Protein AF-A0A3T7S6U8-F1 (afdb_monomer)

Foldseek 3Di:
DVLLVLLLVVLVVVVVVVDDLVVLVVVLVVLLVVLVVVCVVDPDPVSVVVSVSSNNNSVSSNVVSQLCVLVVPPVDDDPVNSVVSVVVVVVVVVVVVVVVVVVQVVVCVVVVHPPPVPD

pLDDT: mean 75.03, std 10.09, range [39.91, 92.62]

Radius of gyration: 17.56 Å; Cα contacts (8 Å, |Δi|>4): 71; chains: 1; bounding box: 47×22×47 Å

Nearest PDB structures (foldseek):
  8tth-assembly1_A  TM=8.335E-01  e=8.460E-01  Staphylococcus aureus
  8ucj-assembly1_A  TM=5.402E-01  e=5.011E-01  Homo sapiens
  8tte-assembly1_A  TM=7.373E-01  e=4.573E+00  Staphylococcus aureus
  1cnt-assembly1_4  TM=5.325E-01  e=7.721E+00  Homo sapiens

Sequence (119 aa):
QVGIMLGALVGPYFKNRKYHYKSWLFVSSIFMAVTTFAMLFATNDFVILACSFLTGSIFATWFAFIFSIPKEELKEATTQIVTWAMSTFWVCTFVLATINSQLIGWSVDLTGGFTVGFT

Mean predicted aligned error: 9.15 Å

Solvent-accessible surface area (backbone atoms only — not comparable to full-atom values): 6577 Å² total; per-residue (Å²): 112,67,43,39,55,50,14,50,53,48,29,58,55,48,49,77,69,69,56,55,64,71,60,52,53,52,54,50,50,52,50,37,50,52,36,56,56,51,46,78,72,48,90,43,72,69,55,39,50,51,33,51,42,52,38,47,14,53,54,30,19,46,57,59,48,59,75,41,46,53,66,68,76,34,92,77,59,47,73,66,57,46,51,50,54,51,49,54,54,50,52,54,51,50,52,54,52,48,54,51,51,49,51,52,51,52,48,28,70,75,57,79,40,90,70,64,90,80,114

Secondary structure (DSSP, 8-state):
-HHHHHHHHHHHHHHHTT--HHHHHHHHHHHHHHHHHHHHT--SHHHHHHHHHHHHHHHHHHHHHHTTHHHHH-TT--HHHHHHHHHHHHHHHHHHHHHHHHHHHHHHHHHTSTTTT--

InterPro domains:
  IPR036259 MFS transporter superfamily [SSF103473] (2-118)

Structure (mmCIF, N/CA/C/O backbone):
data_AF-A0A3T7S6U8-F1
#
_entry.id   AF-A0A3T7S6U8-F1
#
loop_
_atom_site.group_PDB
_atom_site.id
_atom_site.type_symbol
_atom_site.label_atom_id
_atom_site.label_alt_id
_atom_site.label_comp_id
_atom_site.label_asym_id
_atom_site.label_entity_id
_atom_site.label_seq_id
_atom_site.pdbx_PDB_ins_code
_atom_site.Cartn_x
_atom_site.Cartn_y
_atom_site.Cartn_z
_atom_site.occupancy
_atom_site.B_iso_or_equiv
_atom_site.auth_seq_id
_atom_site.auth_comp_id
_atom_site.auth_asym_id
_atom_site.auth_atom_id
_atom_site.pdbx_PDB_model_num
ATOM 1 N N . GLN A 1 1 ? -8.593 10.350 -10.293 1.00 51.94 1 GLN A N 1
ATOM 2 C CA . GLN A 1 1 ? -9.467 10.555 -9.110 1.00 51.94 1 GLN A CA 1
ATOM 3 C C . GLN A 1 1 ? -10.735 9.697 -9.130 1.00 51.94 1 GLN A C 1
ATOM 5 O O . GLN A 1 1 ? -11.080 9.166 -8.083 1.00 51.94 1 GLN A O 1
ATOM 10 N N . VAL A 1 2 ? -11.384 9.480 -10.285 1.00 67.56 2 VAL A N 1
ATOM 11 C CA . VAL A 1 2 ? -12.624 8.676 -10.394 1.00 67.56 2 VAL A CA 1
ATOM 12 C C . VAL A 1 2 ? -12.510 7.270 -9.778 1.00 67.56 2 VAL A C 1
ATOM 14 O O . VAL A 1 2 ? -13.409 6.861 -9.055 1.00 67.56 2 VAL A O 1
ATOM 17 N N . GLY A 1 3 ? -11.394 6.556 -9.969 1.00 59.97 3 GLY A N 1
ATOM 18 C CA . GLY A 1 3 ? -11.202 5.216 -9.383 1.00 59.97 3 GLY A CA 1
ATOM 19 C C . GLY A 1 3 ? -11.182 5.200 -7.852 1.00 59.97 3 GLY A C 1
ATOM 20 O O . GLY A 1 3 ? -11.768 4.320 -7.231 1.00 59.97 3 GLY A O 1
ATOM 21 N N . ILE A 1 4 ? -10.601 6.230 -7.231 1.00 65.38 4 ILE A N 1
ATOM 22 C CA . ILE A 1 4 ? -10.583 6.385 -5.769 1.00 65.38 4 ILE A CA 1
ATOM 23 C C . ILE A 1 4 ? -11.996 6.674 -5.254 1.00 65.38 4 ILE A C 1
ATOM 25 O O . ILE A 1 4 ? -12.414 6.097 -4.255 1.00 65.38 4 ILE A O 1
ATOM 29 N N . MET A 1 5 ? -12.758 7.516 -5.961 1.00 67.25 5 MET A N 1
ATOM 30 C CA . MET A 1 5 ? -14.156 7.795 -5.617 1.00 67.25 5 MET A CA 1
ATOM 31 C C . MET A 1 5 ? -15.033 6.544 -5.746 1.00 67.25 5 MET A C 1
ATOM 33 O O . MET A 1 5 ? -15.816 6.251 -4.847 1.00 67.25 5 MET A O 1
ATOM 37 N N . LEU A 1 6 ? -14.872 5.775 -6.828 1.00 70.19 6 LEU A N 1
ATOM 38 C CA . LEU A 1 6 ? -15.590 4.515 -7.022 1.00 70.19 6 LEU A CA 1
ATOM 39 C C . LEU A 1 6 ? -15.217 3.496 -5.942 1.00 70.19 6 LEU A C 1
ATOM 41 O O . LEU A 1 6 ? -16.108 2.923 -5.326 1.00 70.19 6 LEU A O 1
ATOM 45 N N . GLY A 1 7 ? -13.930 3.328 -5.635 1.00 65.44 7 GLY A N 1
ATOM 46 C CA . GLY A 1 7 ? -13.475 2.464 -4.544 1.00 65.44 7 GLY A CA 1
ATOM 47 C C . GLY A 1 7 ? -14.036 2.871 -3.178 1.00 65.44 7 GLY A C 1
ATOM 48 O O . GLY A 1 7 ? -14.506 2.027 -2.414 1.00 65.44 7 GLY A O 1
ATOM 49 N N . ALA A 1 8 ? -14.085 4.172 -2.893 1.00 67.38 8 ALA A N 1
ATOM 50 C CA . ALA A 1 8 ? -14.656 4.698 -1.656 1.00 67.38 8 ALA A CA 1
ATOM 51 C C . ALA A 1 8 ? -16.173 4.456 -1.526 1.00 67.38 8 ALA A C 1
ATOM 53 O O . ALA A 1 8 ? -16.660 4.339 -0.407 1.00 67.38 8 ALA A O 1
ATOM 54 N N . LEU A 1 9 ? -16.916 4.344 -2.635 1.00 70.12 9 LEU A N 1
ATOM 55 C CA . LEU A 1 9 ? -18.348 3.996 -2.646 1.00 70.12 9 LEU A CA 1
ATOM 56 C C . LEU A 1 9 ? -18.585 2.480 -2.600 1.00 7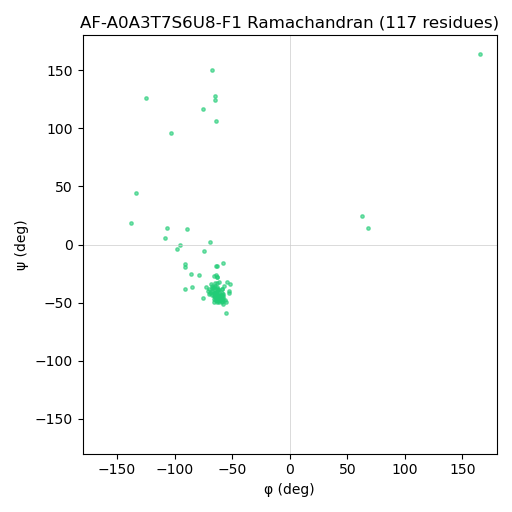0.12 9 LEU A C 1
ATOM 58 O O . LEU A 1 9 ? -19.515 1.994 -1.953 1.00 70.12 9 LEU A O 1
ATOM 62 N N . VAL A 1 10 ? -17.716 1.727 -3.271 1.00 71.56 10 VAL A N 1
ATOM 63 C CA . VAL A 1 10 ? -17.769 0.268 -3.351 1.00 71.56 10 VAL A CA 1
ATOM 64 C C . VAL A 1 10 ? -17.516 -0.369 -1.980 1.00 71.56 10 VAL A C 1
ATOM 66 O O . VAL A 1 10 ? -18.196 -1.330 -1.624 1.00 71.56 10 VAL A O 1
ATOM 69 N N . GLY A 1 11 ? -16.618 0.195 -1.165 1.00 66.94 11 GLY A N 1
ATOM 70 C CA . GLY A 1 11 ? -16.348 -0.294 0.193 1.00 66.94 11 GLY A CA 1
ATOM 71 C C . GLY A 1 11 ? -17.603 -0.368 1.086 1.00 66.94 11 GLY A C 1
ATOM 72 O O . GLY A 1 11 ? -17.978 -1.462 1.517 1.00 66.94 11 GLY A O 1
ATOM 73 N N . PRO A 1 12 ? -18.311 0.753 1.323 1.00 66.81 12 PRO A N 1
ATOM 74 C CA . PRO A 1 12 ? -19.581 0.784 2.052 1.00 66.81 12 PRO A CA 1
ATOM 75 C C . PRO A 1 12 ? -20.673 -0.108 1.445 1.00 66.81 12 PRO A C 1
ATOM 77 O O . PRO A 1 12 ? -21.443 -0.725 2.180 1.00 66.81 12 PRO A O 1
ATOM 80 N N . TYR A 1 13 ? -20.730 -0.221 0.113 1.00 70.50 13 TYR A N 1
ATOM 81 C CA . TYR A 1 13 ? -21.687 -1.095 -0.568 1.00 70.50 13 TYR A CA 1
ATOM 82 C C . TYR A 1 13 ? -21.466 -2.580 -0.235 1.00 70.50 13 TYR A C 1
ATOM 84 O O . TYR A 1 13 ? -22.414 -3.282 0.127 1.00 70.50 13 TYR A O 1
ATOM 92 N N . PHE A 1 14 ? -20.220 -3.061 -0.297 1.00 68.69 14 PHE A N 1
ATOM 93 C CA . PHE A 1 14 ? -19.888 -4.438 0.087 1.00 68.69 14 PHE A CA 1
ATOM 94 C C . PHE A 1 14 ? -20.052 -4.675 1.591 1.00 68.69 14 PHE A C 1
ATOM 96 O O . PHE A 1 14 ? -20.511 -5.747 1.996 1.00 68.69 14 PHE A O 1
ATOM 103 N N . LYS A 1 15 ? -19.778 -3.658 2.415 1.00 63.53 15 LYS A N 1
ATOM 104 C CA . LYS A 1 15 ? -20.015 -3.698 3.861 1.00 63.53 15 LYS A CA 1
ATOM 105 C C . LYS A 1 15 ? -21.495 -3.919 4.204 1.00 63.53 15 LYS A C 1
ATOM 107 O O . LYS A 1 15 ? -21.819 -4.792 5.006 1.00 63.53 15 LYS A O 1
ATOM 112 N N . ASN A 1 16 ? -22.407 -3.218 3.528 1.00 66.75 16 ASN A N 1
ATOM 113 C CA . ASN A 1 16 ? -23.855 -3.388 3.718 1.00 66.75 16 ASN A CA 1
ATOM 114 C C . ASN A 1 16 ? -24.364 -4.791 3.332 1.00 66.75 16 ASN A C 1
ATOM 116 O O . ASN A 1 16 ? -25.429 -5.205 3.787 1.00 66.75 16 ASN A O 1
ATOM 120 N N . ARG A 1 17 ? -23.600 -5.555 2.539 1.00 70.44 17 ARG A N 1
ATOM 121 C CA . ARG A 1 17 ? -23.907 -6.948 2.171 1.00 70.44 17 ARG A CA 1
ATOM 122 C C . ARG A 1 17 ? -23.340 -7.999 3.141 1.00 70.44 17 ARG A C 1
ATOM 124 O O . ARG A 1 17 ? -23.363 -9.179 2.810 1.00 70.44 17 ARG A O 1
ATOM 131 N N . LYS A 1 18 ? -22.875 -7.600 4.334 1.00 65.81 18 LYS A N 1
ATOM 132 C CA . LYS A 1 18 ? -22.307 -8.482 5.379 1.00 65.81 18 LYS A CA 1
ATOM 133 C C . LYS A 1 18 ? -21.026 -9.226 4.973 1.00 65.81 18 LYS A C 1
ATOM 135 O O . LYS A 1 18 ? -20.717 -10.270 5.543 1.00 65.81 18 LYS A O 1
ATOM 140 N N . TYR A 1 19 ? -20.261 -8.713 4.008 1.00 65.69 19 TYR A N 1
ATOM 141 C CA . TYR A 1 19 ? -18.944 -9.284 3.723 1.00 65.69 19 TYR A CA 1
ATOM 142 C C . TYR A 1 19 ? -18.013 -9.094 4.924 1.00 65.69 19 TYR A C 1
ATOM 144 O O . TYR A 1 19 ? -17.837 -7.980 5.412 1.00 65.69 19 TYR A O 1
ATOM 152 N N . HIS A 1 20 ? -17.396 -10.185 5.385 1.00 67.44 20 HIS A N 1
ATOM 153 C CA . HIS A 1 20 ? -16.440 -10.138 6.488 1.00 67.44 20 HIS A CA 1
ATOM 154 C C . HIS A 1 20 ? -15.194 -9.336 6.095 1.00 67.44 20 HIS A C 1
ATOM 156 O O . HIS A 1 20 ? -14.501 -9.686 5.133 1.00 67.44 20 HIS A O 1
ATOM 162 N N . TYR A 1 21 ? -14.869 -8.311 6.893 1.00 67.19 21 TYR A N 1
ATOM 163 C CA . TYR A 1 21 ? -13.754 -7.390 6.645 1.00 67.19 21 TYR A CA 1
ATOM 164 C C . TYR A 1 21 ? -12.421 -8.126 6.408 1.00 67.19 21 TYR A C 1
ATOM 166 O O . TYR A 1 21 ? -11.663 -7.774 5.506 1.00 67.19 21 TYR A O 1
ATOM 174 N N . LYS A 1 22 ? -12.161 -9.195 7.177 1.00 67.94 22 LYS A N 1
ATOM 175 C CA . LYS A 1 22 ? -10.924 -9.984 7.111 1.00 67.94 22 LYS A CA 1
ATOM 176 C C . LYS A 1 22 ? -10.756 -10.686 5.764 1.00 67.94 22 LYS A C 1
ATOM 178 O O . LYS A 1 22 ? -9.667 -10.680 5.199 1.00 67.94 22 LYS A O 1
ATOM 183 N N . SER A 1 23 ? -11.838 -11.262 5.237 1.00 72.94 23 SER A N 1
ATOM 184 C CA . SER A 1 23 ? -11.818 -11.909 3.920 1.00 72.94 23 SER A CA 1
ATOM 185 C C . SER A 1 23 ? -11.686 -10.880 2.801 1.00 72.94 23 SER A C 1
ATOM 187 O O . SER A 1 23 ? -10.938 -11.110 1.856 1.00 72.94 23 SER A O 1
ATOM 189 N N . TRP A 1 24 ? -12.345 -9.722 2.927 1.00 75.94 24 TRP A N 1
ATOM 190 C CA . TRP A 1 24 ? -12.225 -8.652 1.937 1.00 75.94 24 TRP A CA 1
ATOM 191 C C . TRP A 1 24 ? -10.798 -8.109 1.851 1.00 75.94 24 TRP A C 1
ATOM 193 O O . TRP A 1 24 ? -10.245 -8.062 0.754 1.00 75.94 24 TRP A O 1
ATOM 203 N N . LEU A 1 25 ? -10.175 -7.766 2.986 1.00 76.06 25 LEU A N 1
ATOM 204 C CA . LEU A 1 25 ? -8.784 -7.300 3.026 1.00 76.06 25 LEU A CA 1
ATOM 205 C C . LEU A 1 25 ? -7.825 -8.337 2.435 1.00 76.06 25 LEU A C 1
ATOM 207 O O . LEU A 1 25 ? -6.966 -7.982 1.642 1.00 76.06 25 LEU A O 1
ATOM 211 N N . PHE A 1 26 ? -8.003 -9.621 2.750 1.00 80.44 26 PHE A N 1
ATOM 212 C CA . PHE A 1 26 ? -7.132 -10.671 2.226 1.00 80.44 26 PHE A CA 1
ATOM 213 C C . PHE A 1 26 ? -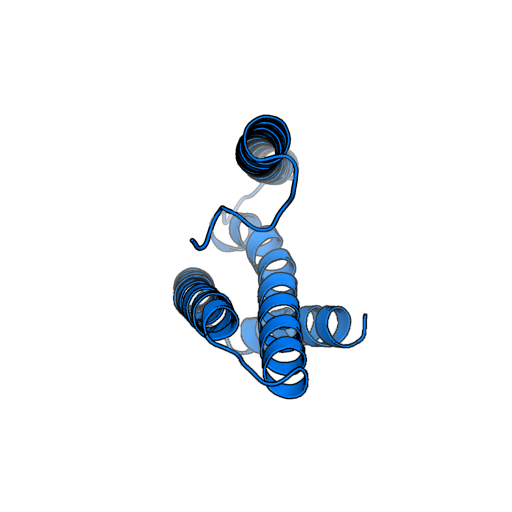7.249 -10.844 0.703 1.00 80.44 26 PHE A C 1
ATOM 215 O O . PHE A 1 26 ? -6.242 -10.839 -0.002 1.00 80.44 26 PHE A O 1
ATOM 222 N N . VAL A 1 27 ? -8.474 -10.947 0.176 1.00 81.88 27 VAL A N 1
ATOM 223 C CA . VAL A 1 27 ? -8.710 -11.126 -1.268 1.00 81.88 27 VAL A CA 1
ATOM 224 C C . VAL A 1 27 ? -8.246 -9.900 -2.055 1.00 81.88 27 VAL A C 1
ATOM 226 O O . VAL A 1 27 ? -7.602 -10.034 -3.095 1.00 81.88 27 VAL A O 1
ATOM 229 N N . SER A 1 28 ? -8.519 -8.700 -1.540 1.00 82.75 28 SER A N 1
ATOM 230 C CA . SER A 1 28 ? -8.068 -7.456 -2.165 1.00 82.75 28 SER A CA 1
ATOM 231 C C . SER A 1 28 ? -6.546 -7.276 -2.112 1.00 82.75 28 SER A C 1
ATOM 233 O O . SER A 1 28 ? -5.986 -6.833 -3.111 1.00 82.75 28 SER A O 1
ATOM 235 N N . SER A 1 29 ? -5.861 -7.677 -1.028 1.00 82.12 29 SER A N 1
ATOM 236 C CA . SER A 1 29 ? -4.386 -7.725 -0.969 1.00 82.12 29 SER A CA 1
ATOM 237 C C . SER A 1 29 ? -3.806 -8.573 -2.093 1.00 82.12 29 SER A C 1
ATOM 239 O O . SER A 1 29 ? -2.902 -8.131 -2.797 1.00 82.12 29 SER A O 1
ATOM 241 N N . ILE A 1 30 ? -4.330 -9.792 -2.266 1.00 85.88 30 ILE A N 1
ATOM 242 C CA . ILE A 1 30 ? -3.853 -10.720 -3.296 1.00 85.88 30 ILE A CA 1
ATOM 243 C C . ILE A 1 30 ? -4.075 -10.114 -4.676 1.00 85.88 30 ILE A C 1
ATOM 245 O O . ILE A 1 30 ? -3.164 -10.111 -5.498 1.00 85.88 30 ILE A O 1
ATOM 249 N N . PHE A 1 31 ? -5.260 -9.554 -4.922 1.00 86.06 31 PHE A N 1
ATOM 250 C CA . PHE A 1 31 ? -5.564 -8.952 -6.212 1.00 86.06 31 PHE A CA 1
ATOM 251 C C . PHE A 1 31 ? -4.647 -7.763 -6.518 1.00 86.06 31 PHE A C 1
ATOM 253 O O . PHE A 1 31 ? -4.104 -7.703 -7.614 1.00 86.06 31 PHE A O 1
ATOM 260 N N . MET A 1 32 ? -4.405 -6.871 -5.548 1.00 85.94 32 MET A N 1
ATOM 261 C CA . MET A 1 32 ? -3.469 -5.751 -5.709 1.00 85.94 32 MET A CA 1
ATOM 262 C C . MET A 1 32 ? -2.032 -6.217 -5.958 1.00 85.94 32 MET A C 1
ATOM 264 O O . MET A 1 32 ? -1.331 -5.626 -6.778 1.00 85.94 32 MET A O 1
ATOM 268 N N . ALA A 1 33 ? -1.584 -7.278 -5.284 1.00 84.62 33 ALA A N 1
ATOM 269 C CA . ALA A 1 33 ? -0.264 -7.854 -5.519 1.00 84.62 33 ALA A CA 1
ATOM 270 C C . ALA A 1 33 ? -0.152 -8.420 -6.943 1.00 84.62 33 ALA A C 1
ATOM 272 O O . ALA A 1 33 ? 0.816 -8.129 -7.640 1.00 84.62 33 ALA A O 1
ATOM 273 N N . VAL A 1 34 ? -1.166 -9.158 -7.407 1.00 85.94 34 VAL A N 1
ATOM 274 C CA . VAL A 1 34 ? -1.209 -9.726 -8.763 1.00 85.94 34 VAL A CA 1
ATOM 275 C C . VAL A 1 34 ? -1.264 -8.632 -9.829 1.00 85.94 34 VAL A C 1
ATOM 277 O O . VAL A 1 34 ? -0.520 -8.707 -10.803 1.00 85.94 34 VAL A O 1
ATOM 280 N N . THR A 1 35 ? -2.090 -7.594 -9.660 1.00 84.50 35 THR A N 1
ATOM 281 C CA . THR A 1 35 ? -2.168 -6.488 -10.629 1.00 84.50 35 THR A CA 1
ATOM 282 C C . THR A 1 35 ? -0.887 -5.666 -10.665 1.00 84.50 35 THR A C 1
ATOM 284 O O . THR A 1 35 ? -0.476 -5.240 -11.740 1.00 84.50 35 THR A O 1
ATOM 287 N N . THR A 1 36 ? -0.227 -5.475 -9.521 1.00 82.25 36 THR A N 1
ATOM 288 C CA . THR A 1 36 ? 1.064 -4.776 -9.451 1.00 82.25 36 THR A CA 1
ATOM 289 C C . THR A 1 36 ? 2.184 -5.609 -10.065 1.00 82.25 36 THR A C 1
ATOM 291 O O . THR A 1 36 ? 2.996 -5.084 -10.818 1.00 82.25 36 THR A O 1
ATOM 294 N N . PHE A 1 37 ? 2.188 -6.921 -9.829 1.00 82.81 37 PHE A N 1
ATOM 295 C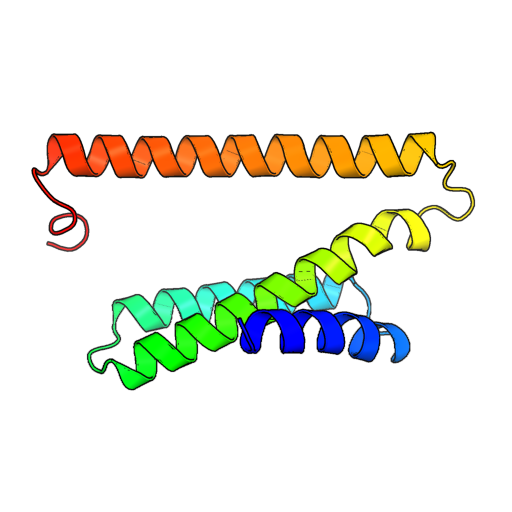 CA . PHE A 1 37 ? 3.131 -7.835 -10.465 1.00 82.81 37 PHE A CA 1
ATOM 296 C C . PHE A 1 37 ? 2.925 -7.901 -11.983 1.00 82.81 37 PHE A C 1
ATOM 298 O O . PHE A 1 37 ? 3.889 -7.852 -12.738 1.00 82.81 37 PHE A O 1
ATOM 305 N N . ALA A 1 38 ? 1.674 -7.930 -12.451 1.00 80.38 38 ALA A N 1
ATOM 306 C CA . ALA A 1 38 ? 1.356 -7.898 -13.877 1.00 80.38 38 ALA A CA 1
ATOM 307 C C . ALA A 1 38 ? 1.839 -6.607 -14.562 1.00 80.38 38 ALA A C 1
ATOM 309 O O . ALA A 1 38 ? 2.244 -6.659 -15.723 1.00 80.38 38 ALA A O 1
ATOM 310 N N . MET A 1 39 ? 1.861 -5.468 -13.852 1.00 78.88 39 MET A N 1
ATOM 311 C CA . MET A 1 39 ? 2.420 -4.218 -14.385 1.00 78.88 39 MET A CA 1
ATOM 312 C C . MET A 1 39 ? 3.916 -4.310 -14.696 1.00 78.88 39 MET A C 1
ATOM 314 O O . MET A 1 39 ? 4.356 -3.636 -15.621 1.00 78.88 39 MET A O 1
ATOM 318 N N . LEU A 1 40 ? 4.685 -5.164 -14.007 1.00 78.00 40 LEU A N 1
ATOM 319 C CA . LEU A 1 40 ? 6.117 -5.345 -14.294 1.00 78.00 40 LEU A CA 1
ATOM 320 C C . LEU A 1 40 ? 6.380 -5.921 -15.692 1.00 78.00 40 LEU A C 1
ATOM 322 O O . LEU A 1 40 ? 7.434 -5.677 -16.266 1.00 78.00 40 LEU A O 1
ATOM 326 N N . PHE A 1 41 ? 5.422 -6.668 -16.246 1.00 80.81 41 PHE A N 1
ATOM 327 C CA . PHE A 1 41 ? 5.532 -7.301 -17.565 1.00 80.81 41 PHE A CA 1
ATOM 328 C C . PHE A 1 41 ? 4.636 -6.634 -18.615 1.00 80.81 41 PHE A C 1
ATOM 330 O O . PHE A 1 41 ? 4.509 -7.131 -19.735 1.00 80.81 41 PHE A O 1
ATOM 337 N N . ALA A 1 42 ? 3.977 -5.528 -18.262 1.00 77.62 42 ALA A N 1
ATOM 338 C CA . ALA A 1 42 ? 3.066 -4.842 -19.159 1.00 77.62 42 ALA A CA 1
ATOM 339 C C . ALA A 1 42 ? 3.853 -4.051 -20.213 1.00 77.62 42 ALA A C 1
ATOM 341 O O . ALA A 1 42 ? 4.556 -3.096 -19.904 1.00 77.62 42 ALA A O 1
ATOM 342 N N . THR A 1 43 ? 3.693 -4.430 -21.479 1.00 76.19 43 THR A N 1
ATOM 343 C CA . THR A 1 43 ? 4.303 -3.751 -22.637 1.00 76.19 43 THR A CA 1
ATOM 344 C C . THR A 1 43 ? 3.373 -2.734 -23.301 1.00 76.19 43 THR A C 1
ATOM 346 O O . THR A 1 43 ? 3.746 -2.104 -24.286 1.00 76.19 43 THR A O 1
ATOM 349 N N . ASN A 1 44 ? 2.148 -2.584 -22.790 1.00 80.44 44 ASN A N 1
ATOM 350 C CA . ASN A 1 44 ? 1.122 -1.708 -23.344 1.00 80.44 44 ASN A CA 1
ATOM 351 C C . ASN A 1 44 ? 0.621 -0.737 -22.267 1.00 80.44 44 ASN A C 1
ATOM 353 O O . ASN A 1 44 ? 0.139 -1.170 -21.215 1.00 80.44 44 ASN A O 1
ATOM 357 N N . ASP A 1 45 ? 0.671 0.562 -22.565 1.00 79.62 45 ASP A N 1
ATOM 358 C CA . ASP A 1 45 ? 0.240 1.646 -21.673 1.00 79.62 45 ASP A CA 1
ATOM 359 C C . ASP A 1 45 ? -1.197 1.470 -21.172 1.00 79.62 45 ASP A C 1
ATOM 361 O O . ASP A 1 45 ? -1.518 1.808 -20.032 1.00 79.62 45 ASP A O 1
ATOM 365 N N . PHE A 1 46 ? -2.072 0.881 -21.991 1.00 82.50 46 PHE A N 1
ATOM 366 C CA . PHE A 1 46 ? -3.454 0.610 -21.609 1.00 82.50 46 PHE A CA 1
ATOM 367 C C . PHE A 1 46 ? -3.550 -0.418 -20.473 1.00 82.50 46 PHE A C 1
ATOM 369 O O . PHE A 1 46 ? -4.383 -0.282 -19.577 1.00 82.50 46 PHE A O 1
ATOM 376 N N . VAL A 1 47 ? -2.674 -1.427 -20.476 1.00 78.19 47 VAL A N 1
ATOM 377 C CA . VAL A 1 47 ? -2.612 -2.450 -19.423 1.00 78.19 47 VAL A CA 1
ATOM 378 C C . VAL A 1 47 ? -2.073 -1.837 -18.133 1.00 78.19 47 VAL A C 1
ATOM 380 O O . VAL A 1 47 ? -2.656 -2.051 -17.071 1.00 78.19 47 VAL A O 1
ATOM 383 N N . ILE A 1 48 ? -1.033 -1.001 -18.225 1.00 82.12 48 ILE A N 1
ATOM 384 C CA . ILE A 1 48 ? -0.485 -0.262 -17.077 1.00 82.12 48 ILE A CA 1
ATOM 385 C C . ILE A 1 48 ? -1.563 0.630 -16.456 1.00 82.12 48 ILE A C 1
ATOM 387 O O . ILE A 1 48 ? -1.768 0.609 -15.239 1.00 82.12 48 ILE A O 1
ATOM 391 N N . LEU A 1 49 ? -2.299 1.374 -17.286 1.00 81.56 49 LEU A N 1
ATOM 392 C CA . LEU A 1 49 ? -3.365 2.262 -16.838 1.00 81.56 49 LEU A CA 1
ATOM 393 C C . LEU A 1 49 ? -4.503 1.487 -16.163 1.00 81.56 49 LEU A C 1
ATOM 395 O O . LEU A 1 49 ? -4.947 1.872 -15.080 1.00 81.56 49 LEU A O 1
ATOM 399 N N . ALA A 1 50 ? -4.955 0.383 -16.764 1.00 83.62 50 ALA A N 1
ATOM 400 C CA . ALA A 1 50 ? -6.020 -0.450 -16.213 1.00 83.62 50 ALA A CA 1
ATOM 401 C C . ALA A 1 50 ? -5.614 -1.096 -14.878 1.00 83.62 50 ALA A C 1
ATOM 403 O O . ALA A 1 50 ? -6.369 -1.033 -13.905 1.00 83.62 50 ALA A O 1
ATOM 404 N N . CYS A 1 51 ? -4.407 -1.661 -14.791 1.00 84.75 51 CYS A N 1
ATOM 405 C CA . CYS A 1 51 ? -3.888 -2.256 -13.560 1.00 84.75 51 CYS A CA 1
ATOM 406 C C . CYS A 1 51 ? -3.675 -1.206 -12.461 1.00 84.75 51 CYS A C 1
ATOM 408 O O . CYS A 1 51 ? -4.061 -1.442 -11.313 1.00 84.75 51 CYS A O 1
ATOM 410 N N . SER A 1 52 ? -3.141 -0.030 -12.799 1.00 81.94 52 SER A N 1
ATOM 411 C CA . SER A 1 52 ? -2.984 1.090 -11.860 1.00 81.94 52 SER A CA 1
ATOM 412 C C . SER A 1 52 ? -4.337 1.573 -11.341 1.00 81.94 52 SER A C 1
ATOM 414 O O . SER A 1 52 ? -4.517 1.784 -10.140 1.00 81.94 52 SER A O 1
ATOM 416 N N . PHE A 1 53 ? -5.321 1.697 -12.236 1.00 83.38 53 PHE A N 1
ATOM 417 C CA . PHE A 1 53 ? -6.678 2.093 -11.883 1.00 83.38 53 PHE A CA 1
ATOM 418 C C . PHE A 1 53 ? -7.332 1.079 -10.942 1.00 83.38 53 PHE A C 1
ATOM 420 O O . PHE A 1 53 ? -7.863 1.472 -9.904 1.00 83.38 53 PHE A O 1
ATOM 427 N N . LEU A 1 54 ? -7.268 -0.216 -11.259 1.00 83.44 54 LEU A N 1
ATOM 428 C CA . LEU A 1 54 ? -7.829 -1.278 -10.420 1.00 83.44 54 LEU A CA 1
ATOM 429 C C . LEU A 1 54 ? -7.174 -1.309 -9.039 1.00 83.44 54 LEU A C 1
ATOM 431 O O . LEU A 1 54 ? -7.875 -1.307 -8.028 1.00 83.44 54 LEU A O 1
ATOM 435 N N . THR A 1 55 ? -5.843 -1.259 -8.993 1.00 84.19 55 THR A N 1
ATOM 436 C CA . THR A 1 55 ? -5.078 -1.268 -7.739 1.00 84.19 55 THR A CA 1
ATOM 437 C C . THR A 1 55 ? -5.442 -0.061 -6.874 1.00 84.19 55 THR A C 1
ATOM 439 O O . THR A 1 55 ? -5.783 -0.222 -5.706 1.00 84.19 55 THR A O 1
ATOM 442 N N . GLY A 1 56 ? -5.486 1.144 -7.455 1.00 81.69 56 GLY A N 1
ATOM 443 C CA . GLY A 1 56 ? -5.881 2.358 -6.736 1.00 81.69 56 GLY A CA 1
ATOM 444 C C . GLY A 1 56 ? -7.341 2.349 -6.268 1.00 81.69 56 GLY A C 1
ATOM 445 O O . GLY A 1 56 ? -7.645 2.827 -5.174 1.00 81.69 56 GLY A O 1
ATOM 446 N N . SER A 1 57 ? -8.249 1.769 -7.058 1.00 79.69 57 SER A N 1
ATOM 447 C CA . SER A 1 57 ? -9.665 1.622 -6.690 1.00 79.69 57 SER A CA 1
ATOM 448 C C . SER A 1 57 ? -9.832 0.684 -5.496 1.00 79.69 57 SER A C 1
ATOM 450 O O . SER A 1 57 ? -10.558 0.983 -4.550 1.00 79.69 57 SER A O 1
ATOM 452 N N . ILE A 1 58 ? -9.128 -0.446 -5.510 1.00 82.69 58 ILE A N 1
ATOM 453 C CA . ILE A 1 58 ? -9.171 -1.439 -4.438 1.00 82.69 58 ILE A CA 1
ATOM 454 C C . ILE A 1 58 ? -8.514 -0.888 -3.172 1.00 82.69 58 ILE A C 1
ATOM 456 O O . ILE A 1 58 ? -9.085 -1.011 -2.089 1.00 82.69 58 ILE A O 1
ATOM 460 N N . PHE A 1 59 ? -7.390 -0.188 -3.305 1.00 81.88 59 PHE A N 1
ATOM 461 C CA . PHE A 1 59 ? -6.744 0.496 -2.190 1.00 81.88 59 PHE A CA 1
ATOM 462 C C . PHE A 1 59 ? -7.669 1.526 -1.524 1.00 81.88 59 PHE A C 1
ATOM 464 O O . PHE A 1 59 ? -7.733 1.612 -0.301 1.00 81.88 59 PHE A O 1
ATOM 471 N N . ALA A 1 60 ? -8.480 2.257 -2.293 1.00 79.88 60 ALA A N 1
ATOM 472 C CA . ALA A 1 60 ? -9.463 3.172 -1.716 1.00 79.88 60 ALA A CA 1
ATOM 473 C C . ALA A 1 60 ? -10.534 2.448 -0.874 1.00 79.88 60 ALA A C 1
ATOM 475 O O . ALA A 1 60 ? -10.980 2.984 0.144 1.00 79.88 60 ALA A O 1
ATOM 476 N N . THR A 1 61 ? -10.910 1.213 -1.239 1.00 75.69 61 THR A N 1
ATOM 477 C CA . THR A 1 61 ? -11.837 0.409 -0.420 1.00 75.69 61 THR A CA 1
ATOM 478 C C . THR A 1 61 ? -11.230 0.052 0.938 1.00 75.69 61 THR A C 1
ATOM 480 O O . THR A 1 61 ? -11.960 0.016 1.928 1.00 75.69 61 THR A O 1
ATOM 483 N N . TRP A 1 62 ? -9.907 -0.150 1.027 1.00 76.69 62 TRP A N 1
ATOM 484 C CA . TRP A 1 62 ? -9.241 -0.487 2.289 1.00 76.69 62 TRP A CA 1
ATOM 485 C C . TRP A 1 62 ? -9.465 0.558 3.364 1.00 76.69 62 TRP A C 1
ATOM 487 O O . TRP A 1 62 ? -9.781 0.183 4.490 1.00 76.69 62 TRP A O 1
ATOM 497 N N . PHE A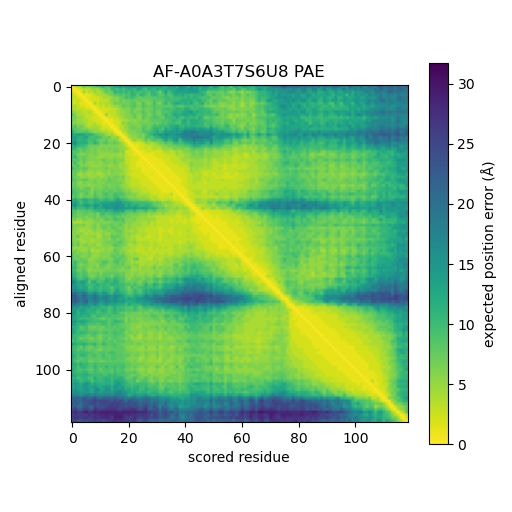 1 63 ? -9.358 1.848 3.036 1.00 72.69 63 PHE A N 1
ATOM 498 C CA . PHE A 1 63 ? -9.564 2.904 4.025 1.00 72.69 63 PHE A CA 1
ATOM 499 C C . PHE A 1 63 ? -10.954 2.811 4.655 1.00 72.69 63 PHE A C 1
ATOM 501 O O . PHE A 1 63 ? -11.068 2.785 5.879 1.00 72.69 63 PHE A O 1
ATOM 508 N N . ALA A 1 64 ? -12.002 2.662 3.841 1.00 71.19 64 ALA A N 1
ATOM 509 C CA . ALA A 1 64 ? -13.370 2.521 4.339 1.00 71.19 64 ALA A CA 1
ATOM 510 C C . ALA A 1 64 ? -13.534 1.308 5.277 1.00 71.19 64 ALA A C 1
ATOM 512 O O . ALA A 1 64 ? -14.232 1.403 6.290 1.00 71.19 64 ALA A O 1
ATOM 513 N N . PHE A 1 65 ? -12.863 0.192 4.975 1.00 70.06 65 PHE A N 1
ATOM 514 C CA . PHE A 1 65 ? -12.906 -1.010 5.806 1.00 70.06 65 PHE A CA 1
ATOM 515 C C . PHE A 1 65 ? -12.077 -0.878 7.087 1.00 70.06 65 PHE A C 1
ATOM 517 O O . PHE A 1 65 ? -12.595 -1.184 8.158 1.00 70.06 65 PHE A O 1
ATOM 524 N N . ILE A 1 66 ? -10.846 -0.367 7.029 1.00 74.06 66 ILE A N 1
ATOM 525 C CA . ILE A 1 66 ? -9.947 -0.241 8.189 1.00 74.06 66 ILE A CA 1
ATOM 526 C C . ILE A 1 66 ? -10.563 0.639 9.281 1.00 74.06 66 ILE A C 1
ATOM 528 O O . ILE A 1 66 ? -10.581 0.241 10.443 1.00 74.06 66 ILE A O 1
ATOM 532 N N . PHE A 1 67 ? -11.168 1.775 8.918 1.00 68.75 67 PHE A N 1
ATOM 533 C CA . PHE A 1 67 ? -11.875 2.633 9.882 1.00 68.75 67 PHE A CA 1
ATOM 534 C C . PHE A 1 67 ? -13.098 1.959 10.523 1.00 68.75 67 PHE A C 1
ATOM 536 O O . PHE A 1 67 ? -13.588 2.415 11.559 1.00 68.75 67 PHE A O 1
ATOM 543 N N . SER A 1 68 ? -13.619 0.891 9.915 1.00 69.69 68 SER A N 1
ATOM 544 C CA . SER A 1 68 ? -14.749 0.140 10.456 1.00 69.69 68 SER A CA 1
ATOM 545 C C . SER A 1 68 ? -14.372 -1.030 11.360 1.00 69.69 68 SER A C 1
ATOM 547 O O . SER A 1 68 ? -15.207 -1.407 12.177 1.00 69.69 68 SER A O 1
ATOM 549 N N . ILE A 1 69 ? -13.136 -1.543 11.292 1.00 71.81 69 ILE A N 1
ATOM 550 C CA . ILE A 1 69 ?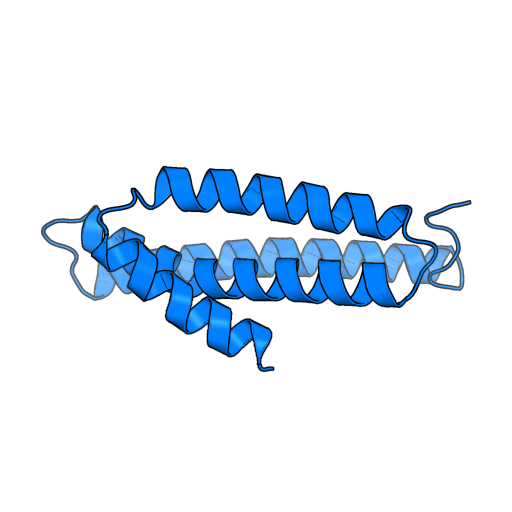 -12.692 -2.708 12.081 1.00 71.81 69 ILE A CA 1
ATOM 551 C C . ILE A 1 69 ? -12.846 -2.468 13.590 1.00 71.81 69 ILE A C 1
ATOM 553 O O . ILE A 1 69 ? -13.512 -3.275 14.241 1.00 71.81 69 ILE A O 1
ATOM 557 N N . PRO A 1 70 ? -12.341 -1.355 14.170 1.00 66.12 70 PRO A N 1
ATOM 558 C CA . PRO A 1 70 ? -12.468 -1.136 15.608 1.00 66.12 70 PRO A CA 1
ATOM 559 C C . PRO A 1 70 ? -13.926 -1.001 16.052 1.00 66.12 70 PRO A C 1
ATOM 561 O O . PRO A 1 70 ? -14.246 -1.322 17.185 1.00 66.12 70 PRO A O 1
ATOM 564 N N . LYS A 1 71 ? -14.818 -0.534 15.170 1.00 66.31 71 LYS A N 1
ATOM 565 C CA . LYS A 1 71 ? -16.245 -0.366 15.477 1.00 66.31 71 LYS A CA 1
ATOM 566 C C . LYS A 1 71 ? -17.025 -1.682 15.428 1.00 66.31 71 LYS A C 1
ATOM 568 O O . LYS A 1 71 ? -18.065 -1.774 16.067 1.00 66.31 71 LYS A O 1
ATOM 573 N N . GLU A 1 72 ? -16.568 -2.659 14.648 1.00 65.69 72 GLU A N 1
ATOM 574 C CA . GLU A 1 72 ? -17.245 -3.954 14.495 1.00 65.69 72 GLU A CA 1
ATOM 575 C C . GLU A 1 72 ? -16.764 -4.998 15.502 1.00 65.69 72 GLU A C 1
ATOM 577 O O . GLU A 1 72 ? -17.580 -5.761 16.016 1.00 65.69 72 GLU A O 1
ATOM 582 N N . GLU A 1 73 ? -15.464 -5.034 15.809 1.00 67.12 73 GLU A N 1
ATOM 583 C CA . GLU A 1 73 ? -14.916 -6.043 16.725 1.00 67.12 73 GLU A CA 1
ATOM 584 C C . GLU A 1 73 ? -15.006 -5.644 18.204 1.00 67.12 73 GLU A C 1
ATOM 586 O O . GLU A 1 73 ? -15.085 -6.513 19.073 1.00 67.12 73 GLU A O 1
ATOM 591 N N . LEU A 1 74 ? -15.056 -4.346 18.518 1.00 64.31 74 LEU A N 1
ATOM 592 C CA . LEU A 1 74 ? -15.161 -3.864 19.895 1.00 64.31 74 LEU A CA 1
ATOM 593 C C . LEU A 1 74 ? -16.601 -3.413 20.168 1.00 64.31 74 LEU A C 1
ATOM 595 O O . LEU A 1 74 ? -16.981 -2.278 19.889 1.00 64.31 74 LEU A O 1
ATOM 599 N N . LYS A 1 75 ? -17.407 -4.310 20.750 1.00 58.78 75 LYS A N 1
ATOM 600 C CA . LYS A 1 75 ? -18.818 -4.055 21.112 1.00 58.78 75 LYS A CA 1
ATOM 601 C C . LYS A 1 75 ? -19.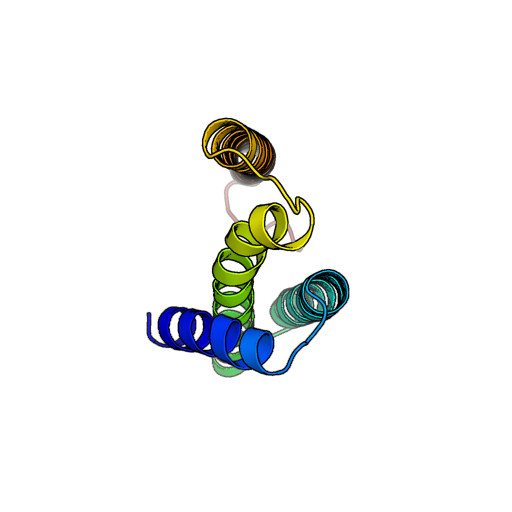021 -2.870 22.075 1.00 58.78 75 LYS A C 1
ATOM 603 O O . LYS A 1 75 ? -20.133 -2.363 22.161 1.00 58.78 75 LYS A O 1
ATOM 608 N N . GLU A 1 76 ? -17.957 -2.400 22.731 1.00 64.62 76 GLU A N 1
ATOM 609 C CA . GLU A 1 76 ? -17.931 -1.210 23.598 1.00 64.62 76 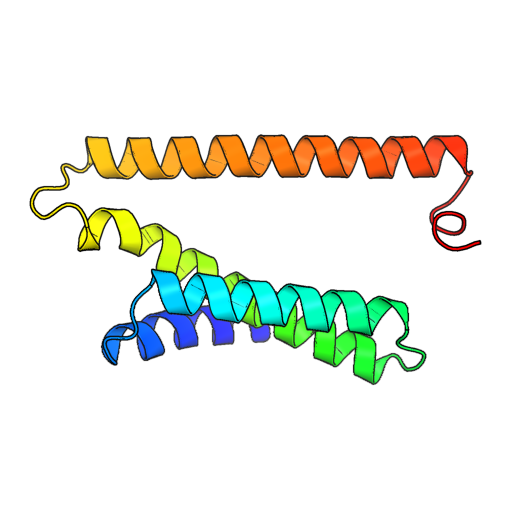GLU A CA 1
ATOM 610 C C . GLU A 1 76 ? -16.723 -0.305 23.287 1.00 64.62 76 GLU A C 1
ATOM 612 O O . GLU A 1 76 ? -15.999 0.148 24.174 1.00 64.62 76 GLU A O 1
ATOM 617 N N . ALA A 1 77 ? -16.441 -0.069 22.002 1.00 63.97 77 ALA A N 1
ATOM 618 C CA . ALA A 1 77 ? -15.327 0.786 21.604 1.00 63.97 77 ALA A CA 1
ATOM 619 C C . ALA A 1 77 ? -15.545 2.232 22.084 1.00 63.97 77 ALA A C 1
ATOM 621 O O . ALA A 1 77 ? -16.332 2.985 21.505 1.00 63.97 77 ALA A O 1
ATOM 622 N N . THR A 1 78 ? -14.818 2.660 23.116 1.00 73.81 78 THR A N 1
ATOM 623 C CA . THR A 1 78 ? -14.751 4.084 23.457 1.00 73.81 78 THR A CA 1
ATOM 624 C C . THR A 1 78 ? -14.011 4.837 22.348 1.00 73.81 78 THR A C 1
ATOM 626 O O . THR A 1 78 ? -13.109 4.298 21.696 1.00 73.81 78 THR A O 1
ATOM 629 N N . THR A 1 79 ? -14.350 6.111 22.131 1.00 78.50 79 THR A N 1
ATOM 630 C CA . THR A 1 79 ? -13.686 6.971 21.130 1.00 78.50 79 THR A CA 1
ATOM 631 C C . THR A 1 79 ? -12.162 6.972 21.286 1.00 78.50 79 THR A C 1
ATOM 633 O O . THR A 1 79 ? -11.428 7.016 20.297 1.00 78.50 79 THR A O 1
ATOM 636 N N . GLN A 1 80 ? -11.680 6.869 22.526 1.00 79.00 80 GLN A N 1
ATOM 637 C CA . GLN A 1 80 ? -10.260 6.803 22.855 1.00 79.00 80 GLN A CA 1
ATOM 638 C C . GLN A 1 80 ? -9.591 5.535 22.304 1.00 79.00 80 GLN A C 1
ATOM 640 O O . GLN A 1 80 ? -8.536 5.635 21.683 1.00 79.00 80 GLN A O 1
ATOM 645 N N . ILE A 1 81 ? -10.216 4.362 22.457 1.00 79.38 81 ILE A N 1
ATOM 646 C CA . ILE A 1 81 ? -9.678 3.089 21.948 1.00 79.38 81 ILE A CA 1
ATOM 647 C C . ILE A 1 81 ? -9.639 3.094 20.417 1.00 79.38 81 ILE A C 1
ATOM 649 O O . ILE A 1 81 ? -8.630 2.713 19.825 1.00 79.38 81 ILE A O 1
ATOM 653 N N . VAL A 1 82 ? -10.700 3.584 19.767 1.00 78.38 82 VAL A N 1
ATOM 654 C CA . VAL A 1 82 ? -10.744 3.702 18.299 1.00 78.38 82 VAL A CA 1
ATOM 655 C C . VAL A 1 82 ? -9.638 4.630 17.798 1.00 78.38 82 VAL A C 1
ATOM 657 O O . VAL A 1 82 ? -8.923 4.291 16.858 1.00 78.38 82 VAL A O 1
ATOM 660 N N . THR A 1 83 ? -9.456 5.781 18.447 1.00 81.69 83 THR A N 1
ATOM 661 C CA . THR A 1 83 ? -8.421 6.755 18.073 1.00 81.69 83 THR A CA 1
ATOM 662 C C . THR A 1 83 ? -7.022 6.176 18.253 1.00 81.69 83 THR A C 1
ATOM 664 O O . THR A 1 83 ? -6.169 6.358 17.385 1.00 81.69 83 THR A O 1
ATOM 667 N N . TRP A 1 84 ? -6.793 5.436 19.339 1.00 81.56 84 TRP A N 1
ATOM 668 C CA . TRP A 1 84 ? -5.514 4.789 19.608 1.00 81.56 84 TRP A CA 1
ATOM 669 C C . TRP A 1 84 ? -5.201 3.700 18.574 1.00 81.56 84 TRP A C 1
ATOM 671 O O . TRP A 1 84 ? -4.122 3.707 17.987 1.00 81.56 84 TRP A O 1
ATOM 681 N N . ALA A 1 85 ? -6.170 2.833 18.263 1.00 80.81 85 ALA A N 1
ATOM 682 C CA . ALA A 1 85 ? -6.017 1.790 17.251 1.00 80.81 85 ALA A CA 1
ATOM 683 C C . ALA A 1 85 ? -5.720 2.370 15.857 1.00 80.81 85 ALA A C 1
ATOM 685 O O . ALA A 1 85 ? -4.790 1.921 15.185 1.00 80.81 85 ALA A O 1
ATOM 686 N N . MET A 1 86 ? -6.461 3.405 15.441 1.00 82.44 86 MET A N 1
ATOM 687 C CA . MET A 1 86 ? -6.208 4.077 14.163 1.00 82.44 86 MET A CA 1
ATOM 688 C C . MET A 1 86 ? -4.839 4.764 14.151 1.00 82.44 86 MET A C 1
ATOM 690 O O . MET A 1 86 ? -4.115 4.650 13.167 1.00 82.44 86 MET A O 1
ATOM 694 N N . SER A 1 87 ? -4.453 5.442 15.234 1.00 83.56 87 SER A N 1
ATOM 695 C CA . SER A 1 87 ? -3.150 6.115 15.328 1.00 83.56 87 SER A CA 1
ATOM 696 C C . SER A 1 87 ? -1.995 5.125 15.191 1.00 83.56 87 SER A C 1
ATOM 698 O O . SER A 1 87 ? -1.102 5.346 14.378 1.00 83.56 87 SER A O 1
ATOM 700 N N . THR A 1 88 ? -2.042 4.000 15.909 1.00 85.56 88 THR A N 1
ATOM 701 C CA . THR A 1 88 ? -1.033 2.937 15.799 1.00 85.56 88 THR A CA 1
ATOM 702 C C . THR A 1 88 ? -0.961 2.380 14.378 1.00 85.56 88 THR A C 1
ATOM 704 O O . THR A 1 88 ? 0.129 2.268 13.819 1.00 85.56 88 THR A O 1
ATOM 707 N N . PHE A 1 89 ? -2.112 2.102 13.754 1.00 83.56 89 PHE A N 1
ATOM 708 C CA . PHE A 1 89 ? -2.173 1.645 12.365 1.00 83.56 89 PHE A CA 1
ATOM 709 C C . PHE A 1 89 ? -1.473 2.619 11.402 1.00 83.56 89 PHE A C 1
ATOM 711 O O . PHE A 1 89 ? -0.648 2.208 10.580 1.00 83.56 89 PHE A O 1
ATOM 718 N N . TRP A 1 90 ? -1.765 3.916 11.520 1.00 83.19 90 TRP A N 1
ATOM 719 C CA . TRP A 1 90 ? -1.178 4.937 10.657 1.00 83.19 90 TRP A CA 1
ATOM 720 C C . TRP A 1 90 ? 0.316 5.114 10.898 1.00 83.19 90 TRP A C 1
ATOM 722 O O . TRP A 1 90 ? 1.068 5.167 9.930 1.00 83.19 90 TRP A O 1
ATOM 732 N N . VAL A 1 91 ? 0.767 5.138 12.155 1.00 89.38 91 VAL A N 1
ATOM 733 C CA . VAL A 1 91 ? 2.198 5.232 12.479 1.00 89.38 91 VAL A CA 1
ATOM 734 C C . VAL A 1 91 ? 2.964 4.059 11.870 1.00 89.38 91 VAL A C 1
ATOM 736 O O . VAL A 1 91 ? 3.942 4.285 11.161 1.00 89.38 91 VAL A O 1
ATOM 739 N N . CYS A 1 92 ? 2.502 2.818 12.056 1.00 87.62 92 CYS A N 1
ATOM 740 C CA . CYS A 1 92 ? 3.141 1.647 11.448 1.00 87.62 92 CYS A CA 1
ATOM 741 C C . CYS A 1 92 ? 3.179 1.744 9.915 1.00 87.62 92 CYS A C 1
ATOM 743 O O . CYS A 1 92 ? 4.214 1.480 9.303 1.00 87.62 92 CYS A O 1
ATOM 745 N N . THR A 1 93 ? 2.074 2.168 9.297 1.00 84.44 93 THR A N 1
ATOM 746 C CA . THR A 1 93 ? 1.983 2.340 7.840 1.00 84.44 93 THR A CA 1
ATOM 747 C C . THR A 1 93 ? 2.977 3.385 7.336 1.00 84.44 93 THR A C 1
ATOM 749 O O . THR A 1 93 ? 3.690 3.139 6.364 1.00 84.44 93 THR A O 1
ATOM 752 N N . PHE A 1 94 ? 3.077 4.532 8.011 1.00 86.38 94 PHE A N 1
ATOM 753 C CA . PHE A 1 94 ? 4.010 5.591 7.636 1.00 86.38 94 PHE A CA 1
ATOM 754 C C . PHE A 1 94 ? 5.467 5.180 7.824 1.00 86.38 94 PHE A C 1
ATOM 756 O O . PHE A 1 94 ? 6.293 5.518 6.979 1.00 86.38 94 PHE A O 1
ATOM 763 N N . VAL A 1 95 ? 5.791 4.424 8.875 1.00 92.62 95 VAL A N 1
ATOM 764 C CA . VAL A 1 95 ? 7.145 3.890 9.077 1.00 92.62 95 VAL A CA 1
ATOM 765 C C . VAL A 1 95 ? 7.535 2.970 7.920 1.00 92.62 95 VAL A C 1
ATOM 767 O O . VAL A 1 95 ? 8.584 3.175 7.311 1.00 92.62 95 VAL A O 1
ATOM 770 N N . LEU A 1 96 ? 6.677 2.013 7.553 1.00 88.56 96 LEU A N 1
ATOM 771 C CA . LEU A 1 96 ? 6.935 1.105 6.429 1.00 88.56 96 LEU A CA 1
ATOM 772 C C . LEU A 1 96 ? 7.065 1.855 5.098 1.00 88.56 96 LEU A C 1
ATOM 774 O O . LEU A 1 96 ? 7.995 1.600 4.334 1.00 88.56 96 LEU A O 1
ATOM 778 N N . ALA A 1 97 ? 6.170 2.811 4.838 1.00 85.00 97 ALA A N 1
ATOM 779 C CA . ALA A 1 97 ? 6.227 3.640 3.638 1.00 85.00 97 ALA A CA 1
ATOM 780 C C . ALA A 1 97 ? 7.512 4.480 3.584 1.00 85.00 97 ALA A C 1
ATOM 782 O O . ALA A 1 97 ? 8.125 4.600 2.528 1.00 85.00 97 ALA A O 1
ATOM 783 N N . THR A 1 98 ? 7.948 5.022 4.723 1.00 89.19 98 THR A N 1
ATOM 784 C CA . THR A 1 98 ? 9.185 5.805 4.824 1.00 89.19 98 THR A CA 1
ATOM 785 C C . THR A 1 98 ? 10.399 4.939 4.523 1.00 89.19 98 THR A C 1
ATOM 787 O O . THR A 1 98 ? 11.221 5.329 3.700 1.00 89.19 98 THR A O 1
ATOM 790 N N . ILE A 1 99 ? 10.494 3.749 5.125 1.00 90.69 99 ILE A N 1
ATOM 791 C CA . ILE A 1 99 ? 11.585 2.803 4.851 1.00 90.69 99 ILE A CA 1
ATOM 792 C C . ILE A 1 99 ? 11.622 2.455 3.360 1.00 90.69 99 ILE A C 1
ATOM 794 O O . ILE A 1 99 ? 12.684 2.521 2.748 1.00 90.69 99 ILE A O 1
ATOM 798 N N . ASN A 1 100 ? 10.471 2.150 2.755 1.00 85.44 100 ASN A N 1
ATOM 799 C CA . ASN A 1 100 ? 10.395 1.837 1.330 1.00 85.44 100 ASN A CA 1
ATOM 800 C C . ASN A 1 100 ? 10.869 3.008 0.450 1.00 85.44 100 ASN A C 1
ATOM 802 O O . ASN A 1 100 ? 11.672 2.818 -0.457 1.00 85.44 100 ASN A O 1
ATOM 806 N N . SER A 1 101 ? 10.436 4.233 0.752 1.00 81.06 101 SER A N 1
ATOM 807 C CA . SER A 1 101 ? 10.880 5.428 0.025 1.00 81.06 101 SER A CA 1
ATOM 808 C C . SER A 1 101 ? 12.384 5.669 0.155 1.00 81.06 101 SER A C 1
ATOM 810 O O . SER A 1 101 ? 13.018 6.054 -0.822 1.00 81.06 101 SER A O 1
ATOM 812 N N . GLN A 1 102 ? 12.968 5.413 1.329 1.00 85.00 102 GLN A N 1
ATOM 813 C CA . GLN A 1 102 ? 14.416 5.519 1.535 1.00 85.00 102 GLN A CA 1
ATOM 814 C C . GLN A 1 102 ? 15.182 4.454 0.742 1.00 85.00 102 GLN A C 1
ATOM 816 O O . GLN A 1 102 ? 16.206 4.768 0.147 1.00 85.00 102 GLN A O 1
ATOM 821 N N . LEU A 1 103 ? 14.673 3.218 0.676 1.00 82.75 103 LEU A N 1
ATOM 822 C CA . LEU A 1 103 ? 15.260 2.160 -0.152 1.00 82.75 103 LEU A CA 1
ATOM 823 C C . LEU A 1 103 ? 15.235 2.524 -1.639 1.00 82.75 103 LEU A C 1
ATOM 825 O O . LEU A 1 103 ? 16.236 2.341 -2.326 1.00 82.75 103 LEU A O 1
ATOM 829 N N . ILE A 1 104 ? 14.119 3.071 -2.126 1.00 80.25 104 ILE A N 1
ATOM 830 C CA . ILE A 1 104 ? 14.005 3.549 -3.509 1.00 80.25 104 ILE A CA 1
ATOM 831 C C . ILE A 1 104 ? 14.982 4.703 -3.756 1.00 80.25 104 ILE A C 1
ATOM 833 O O . ILE A 1 104 ? 15.710 4.670 -4.742 1.00 80.25 104 ILE A O 1
ATOM 837 N N . GLY A 1 105 ? 15.033 5.696 -2.861 1.00 80.75 105 GLY A N 1
ATOM 838 C CA . GLY A 1 105 ? 15.956 6.830 -2.973 1.00 80.75 105 GLY A CA 1
ATOM 839 C C . GLY A 1 105 ? 17.416 6.383 -3.015 1.00 80.75 105 GLY A C 1
ATOM 840 O O . GLY A 1 105 ? 18.139 6.729 -3.943 1.00 80.75 105 GLY A O 1
ATOM 841 N N . TRP A 1 106 ? 17.813 5.514 -2.085 1.00 80.19 106 TRP A N 1
ATOM 842 C CA . TRP A 1 106 ? 19.151 4.928 -2.054 1.00 80.19 106 TRP A CA 1
ATOM 843 C C . TRP A 1 106 ? 19.467 4.105 -3.308 1.00 80.19 106 TRP A C 1
ATOM 845 O O . TRP A 1 106 ? 20.570 4.198 -3.843 1.00 80.19 106 TRP A O 1
ATOM 855 N N . SER A 1 107 ? 18.500 3.329 -3.809 1.00 71.56 107 SER A N 1
ATOM 856 C CA . SER A 1 107 ? 18.656 2.587 -5.062 1.00 71.56 107 SER A CA 1
ATOM 857 C C . SER A 1 107 ? 18.930 3.532 -6.228 1.00 71.56 107 SER A C 1
ATOM 859 O O . SER A 1 107 ? 19.848 3.271 -6.992 1.00 71.56 107 SER A O 1
ATOM 861 N N . VAL A 1 108 ? 18.171 4.624 -6.356 1.00 75.62 108 VAL A N 1
ATOM 862 C CA . VAL A 1 108 ? 18.342 5.612 -7.433 1.00 75.62 108 VAL A CA 1
ATOM 863 C C . VAL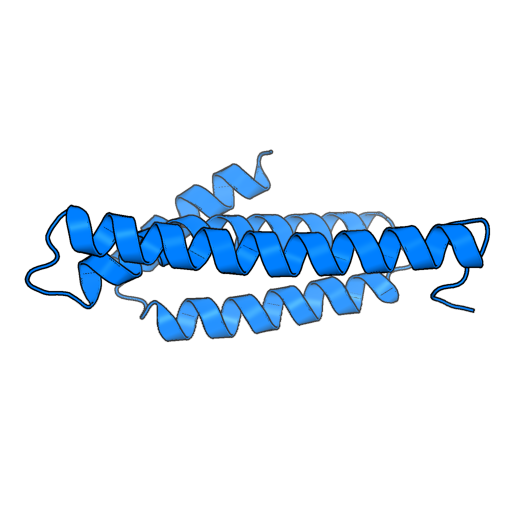 A 1 108 ? 19.697 6.314 -7.340 1.00 75.62 108 VAL A C 1
ATOM 865 O O . VAL A 1 108 ? 20.357 6.473 -8.368 1.00 75.62 108 VAL A O 1
ATOM 868 N N . ASP A 1 109 ? 20.127 6.685 -6.131 1.00 77.31 109 ASP A N 1
ATOM 869 C CA . ASP A 1 109 ? 21.425 7.326 -5.891 1.00 77.31 109 ASP A CA 1
ATOM 870 C C . ASP A 1 109 ? 22.598 6.410 -6.273 1.00 77.31 109 ASP A C 1
ATOM 872 O O . ASP A 1 109 ? 23.590 6.872 -6.837 1.00 77.31 109 ASP A O 1
ATOM 876 N N . LEU A 1 110 ? 22.483 5.102 -6.014 1.00 71.12 110 LEU A N 1
ATOM 877 C CA . LEU A 1 110 ? 23.493 4.113 -6.401 1.00 71.12 110 LEU A CA 1
ATOM 878 C C . LEU A 1 110 ? 23.517 3.820 -7.904 1.00 71.12 110 LEU A C 1
ATOM 880 O O . LEU A 1 110 ? 24.590 3.579 -8.457 1.00 71.12 110 LEU A O 1
ATOM 884 N N . THR A 1 111 ? 22.358 3.797 -8.565 1.00 66.62 111 THR A N 1
ATOM 885 C CA . THR A 1 111 ? 22.239 3.369 -9.970 1.00 66.62 111 THR A CA 1
ATOM 886 C C . THR A 1 111 ? 22.214 4.523 -10.970 1.00 66.62 111 THR A C 1
ATOM 888 O O . THR A 1 111 ? 22.180 4.282 -12.175 1.00 66.62 111 THR A O 1
ATOM 891 N N . GLY A 1 112 ? 22.226 5.777 -10.504 1.00 65.19 112 GLY A N 1
ATOM 892 C CA . GLY A 1 112 ? 22.202 6.972 -11.355 1.00 65.19 112 GLY A CA 1
ATOM 893 C C . GLY A 1 112 ? 20.883 7.179 -12.112 1.00 65.19 112 GLY A C 1
ATOM 894 O O . GLY A 1 112 ? 20.828 7.972 -13.051 1.00 65.19 112 GLY A O 1
ATOM 895 N N . GLY A 1 113 ? 19.821 6.463 -11.730 1.00 61.31 113 GLY A N 1
ATOM 896 C CA . GLY A 1 113 ? 18.511 6.511 -12.376 1.00 61.31 113 GLY A CA 1
ATOM 897 C C . GLY A 1 113 ? 17.595 5.354 -11.969 1.00 61.31 113 GLY A C 1
ATOM 898 O O . GLY A 1 113 ? 18.048 4.331 -11.462 1.00 61.31 113 GLY A O 1
ATOM 899 N N . PHE A 1 114 ? 16.292 5.496 -12.234 1.00 57.62 114 PHE A N 1
ATOM 900 C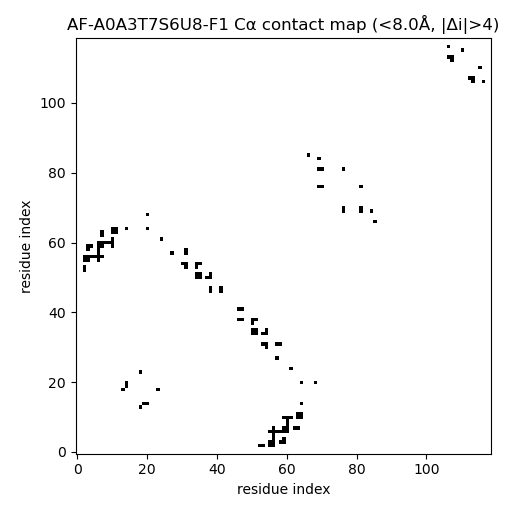 CA . PHE A 1 114 ? 15.248 4.496 -11.932 1.00 57.62 114 PHE A CA 1
ATOM 901 C C . PHE A 1 114 ? 15.322 3.207 -12.781 1.00 57.62 114 PHE A C 1
ATOM 903 O O . PHE A 1 114 ? 14.463 2.337 -12.664 1.00 57.62 114 PHE A O 1
ATOM 910 N N . THR A 1 115 ? 16.310 3.081 -13.667 1.00 55.09 115 THR A N 1
ATOM 911 C CA . THR A 1 115 ? 16.331 2.097 -14.757 1.00 55.09 115 THR A CA 1
ATOM 912 C C . THR A 1 115 ? 16.989 0.759 -14.418 1.00 55.09 115 THR A C 1
ATOM 914 O O . THR A 1 115 ? 16.731 -0.208 -15.124 1.00 55.09 115 THR A O 1
ATOM 917 N N . VAL A 1 116 ? 17.787 0.652 -13.348 1.00 48.12 116 VAL A N 1
ATOM 918 C CA . VAL A 1 116 ? 18.642 -0.539 -13.100 1.00 48.12 116 VAL A CA 1
ATOM 919 C C . VAL A 1 116 ? 18.123 -1.446 -11.971 1.00 48.12 116 VAL A C 1
ATOM 921 O O . VAL A 1 116 ? 18.819 -2.339 -11.513 1.00 48.12 116 VAL A O 1
ATOM 924 N N . GLY A 1 117 ? 16.874 -1.280 -11.527 1.00 45.19 117 GLY A N 1
ATOM 925 C CA . GLY A 1 117 ? 16.199 -2.305 -10.711 1.00 45.19 117 GLY A CA 1
ATOM 926 C C . GLY A 1 117 ? 15.755 -3.538 -11.520 1.00 45.19 117 GLY A C 1
ATOM 927 O O . GLY A 1 117 ? 15.241 -4.492 -10.942 1.00 45.19 117 GLY A O 1
ATOM 928 N N . PHE A 1 118 ? 15.916 -3.496 -12.850 1.00 48.03 118 PHE A N 1
ATOM 929 C CA . PHE A 1 118 ? 15.363 -4.456 -13.815 1.00 48.03 118 PHE A CA 1
ATOM 930 C C . PHE A 1 118 ? 16.343 -4.857 -14.939 1.00 48.03 118 PHE A C 1
ATOM 932 O O . PHE A 1 118 ? 15.905 -5.366 -15.971 1.00 48.03 118 PHE A O 1
ATOM 939 N N . THR A 1 119 ? 17.648 -4.637 -14.752 1.00 39.91 119 THR A N 1
ATOM 940 C CA . THR A 1 119 ? 18.722 -5.186 -15.613 1.00 39.91 119 THR A CA 1
ATOM 941 C C . THR A 1 119 ? 19.536 -6.174 -14.810 1.00 39.91 119 THR A C 1
ATOM 943 O O . THR A 1 119 ? 19.823 -7.260 -15.354 1.00 39.91 119 THR A O 1
#

Organism: Salmonella enterica I (NCBI:txid59201)